Protein AF-A0A6B2UYM8-F1 (afdb_monomer)

pLDDT: mean 86.74, std 10.17, range [60.09, 96.62]

Foldseek 3Di:
DPDDDDADAAEAEDQPDDPPDDCVVVVVVVCVVVVGHYDYDFADDDDNVNRVVVSVVVVVVVVVVVVVVVVD

Mean predicted aligned error: 5.54 Å

Structure (mmCIF, N/CA/C/O backbone):
data_AF-A0A6B2UYM8-F1
#
_entry.id   AF-A0A6B2UYM8-F1
#
loop_
_atom_site.group_PDB
_atom_site.id
_atom_site.type_symbol
_atom_site.label_atom_id
_atom_site.label_alt_id
_atom_site.label_comp_id
_atom_site.label_asym_id
_atom_site.label_entity_id
_atom_site.label_seq_id
_atom_site.pdbx_PDB_ins_code
_atom_site.Cartn_x
_atom_site.Cartn_y
_atom_site.Cartn_z
_atom_site.occupancy
_atom_site.B_iso_or_equiv
_atom_site.auth_seq_id
_atom_site.auth_comp_id
_atom_site.auth_asym_id
_atom_site.auth_atom_id
_atom_site.pdbx_PDB_model_num
ATOM 1 N N . SER A 1 1 ? -7.103 12.310 25.555 1.00 60.41 1 SER A N 1
ATOM 2 C CA . SER A 1 1 ? -7.615 12.011 24.205 1.00 60.41 1 SER A CA 1
ATOM 3 C C . SER A 1 1 ? -7.658 10.508 24.060 1.00 60.41 1 SER A C 1
ATOM 5 O O . SER A 1 1 ? -6.717 9.860 24.497 1.00 60.41 1 SER A O 1
ATOM 7 N N . GLU A 1 2 ? -8.744 9.959 23.522 1.00 63.72 2 GLU A N 1
ATO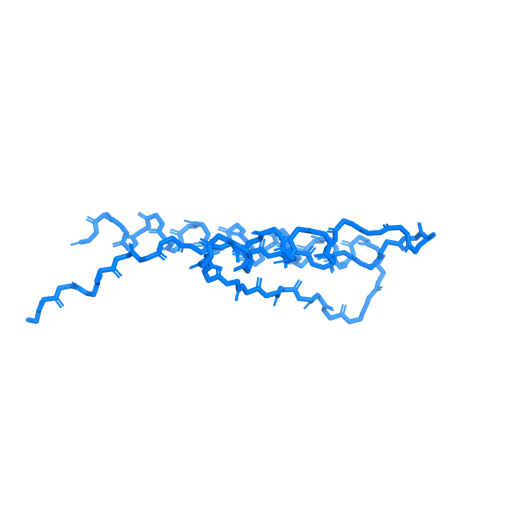M 8 C CA . GLU A 1 2 ? -8.786 8.553 23.100 1.00 63.72 2 GLU A CA 1
ATOM 9 C C . GLU A 1 2 ? -7.704 8.336 22.028 1.00 63.72 2 GLU A C 1
ATOM 11 O O . GLU A 1 2 ? -7.523 9.204 21.165 1.00 63.72 2 GLU A O 1
ATOM 16 N N . ALA A 1 3 ? -6.967 7.226 22.089 1.00 66.69 3 ALA A N 1
ATOM 17 C CA . ALA A 1 3 ? -6.054 6.869 21.009 1.00 66.69 3 ALA A CA 1
ATOM 18 C C . ALA A 1 3 ? -6.883 6.527 19.755 1.00 66.69 3 ALA A C 1
ATOM 20 O O . ALA A 1 3 ? -7.869 5.796 19.864 1.00 66.69 3 ALA A O 1
ATOM 21 N N . PRO A 1 4 ? -6.541 7.056 18.567 1.00 62.62 4 PRO A N 1
ATOM 22 C CA . PRO A 1 4 ? -7.264 6.716 17.349 1.00 62.62 4 PRO A CA 1
ATOM 23 C C . PRO A 1 4 ? -7.180 5.206 17.092 1.00 62.62 4 PRO A C 1
ATOM 25 O O . PRO A 1 4 ? -6.106 4.612 17.188 1.00 62.62 4 PRO A O 1
ATOM 28 N N . ALA A 1 5 ? -8.314 4.586 16.760 1.00 72.88 5 ALA A N 1
ATOM 29 C CA . ALA A 1 5 ? -8.367 3.159 16.467 1.00 72.88 5 ALA A CA 1
ATOM 30 C C . ALA A 1 5 ? -7.480 2.813 15.257 1.00 72.88 5 ALA A C 1
ATOM 32 O O . ALA A 1 5 ? -7.527 3.473 14.215 1.00 72.88 5 ALA A O 1
ATOM 33 N N . LEU A 1 6 ? -6.674 1.756 15.390 1.00 72.50 6 LEU A N 1
ATOM 34 C CA . LEU A 1 6 ? -5.860 1.233 14.296 1.00 72.50 6 LEU A CA 1
ATOM 35 C C . LEU A 1 6 ? -6.758 0.447 13.333 1.00 72.50 6 LEU A C 1
ATOM 37 O O . LEU A 1 6 ? -7.216 -0.651 13.646 1.00 72.50 6 LEU A O 1
ATOM 41 N N . HIS A 1 7 ? -7.001 1.004 12.149 1.00 80.50 7 HIS A N 1
ATOM 42 C CA . HIS A 1 7 ? -7.717 0.317 11.076 1.00 80.50 7 HIS A CA 1
ATOM 43 C C . HIS A 1 7 ? -6.723 -0.346 10.120 1.00 80.50 7 HIS A C 1
ATOM 45 O O . HIS A 1 7 ? -5.863 0.328 9.545 1.00 80.50 7 HIS A O 1
ATOM 51 N N . ALA A 1 8 ? -6.851 -1.664 9.944 1.00 83.62 8 ALA A N 1
ATOM 52 C CA . ALA A 1 8 ? -6.065 -2.406 8.965 1.00 83.62 8 ALA A CA 1
ATOM 53 C C . ALA A 1 8 ? -6.336 -1.881 7.545 1.00 83.62 8 ALA A C 1
ATOM 55 O O . ALA A 1 8 ? -7.464 -1.522 7.203 1.00 83.62 8 ALA A O 1
ATOM 56 N N . ARG A 1 9 ? -5.286 -1.833 6.722 1.00 90.38 9 ARG A N 1
ATOM 57 C CA . ARG A 1 9 ? -5.338 -1.386 5.327 1.00 90.38 9 ARG A CA 1
ATOM 58 C C . ARG A 1 9 ? -4.441 -2.255 4.460 1.00 90.38 9 ARG A C 1
ATOM 60 O O . ARG A 1 9 ? -3.391 -2.704 4.916 1.00 90.38 9 ARG A O 1
ATOM 67 N N . VAL A 1 10 ? -4.849 -2.459 3.215 1.00 92.62 10 VAL A N 1
ATOM 68 C CA . VAL A 1 10 ? -4.018 -3.094 2.191 1.00 92.62 10 VAL A CA 1
ATOM 69 C C . VAL A 1 10 ? -3.086 -2.036 1.611 1.00 92.62 10 VAL A C 1
ATOM 71 O O . VAL A 1 10 ? -3.526 -0.950 1.234 1.00 92.62 10 VAL A O 1
ATOM 74 N N . VAL A 1 11 ? -1.796 -2.351 1.531 1.00 92.69 11 VAL A N 1
ATOM 75 C CA . VAL A 1 11 ? -0.800 -1.511 0.860 1.00 92.69 11 VAL A CA 1
ATOM 76 C C . VAL A 1 11 ? -0.294 -2.268 -0.360 1.00 92.69 11 VAL A C 1
ATOM 78 O O . VAL A 1 11 ? 0.279 -3.347 -0.223 1.00 92.69 11 VAL A O 1
ATOM 81 N N . LEU A 1 12 ? -0.538 -1.724 -1.551 1.00 92.44 12 LEU A N 1
ATOM 82 C CA . LEU A 1 12 ? -0.053 -2.289 -2.808 1.00 92.44 12 LEU A CA 1
ATOM 83 C C . LEU A 1 12 ? 1.267 -1.618 -3.182 1.00 92.44 12 LEU A C 1
ATOM 85 O O . LEU A 1 12 ? 1.309 -0.408 -3.401 1.00 92.44 12 LEU A O 1
ATOM 89 N N . LEU A 1 13 ? 2.336 -2.407 -3.264 1.00 91.19 13 LEU A N 1
ATOM 90 C CA . LEU A 1 13 ? 3.643 -1.942 -3.721 1.00 91.19 13 LEU A CA 1
ATOM 91 C C . LEU A 1 13 ? 3.694 -2.056 -5.243 1.00 91.19 13 LEU A C 1
ATOM 93 O O . LEU A 1 13 ? 3.507 -3.139 -5.797 1.00 91.19 13 LEU A O 1
ATOM 97 N N . ARG A 1 14 ? 3.893 -0.928 -5.918 1.00 87.06 14 ARG A N 1
ATOM 98 C CA . ARG A 1 14 ? 3.938 -0.841 -7.376 1.00 87.06 14 ARG A CA 1
ATOM 99 C C . ARG A 1 14 ? 5.376 -1.033 -7.832 1.00 87.06 14 ARG A C 1
ATOM 101 O O . ARG A 1 14 ? 6.080 -0.060 -8.085 1.00 87.06 14 ARG A O 1
ATOM 108 N N . ASP A 1 15 ? 5.812 -2.283 -7.955 1.00 74.25 15 ASP A N 1
ATOM 109 C CA . ASP A 1 15 ? 6.964 -2.545 -8.811 1.00 74.25 15 ASP A CA 1
ATOM 110 C C . ASP A 1 15 ? 6.549 -2.253 -10.264 1.00 74.25 15 ASP A C 1
ATOM 112 O O . ASP A 1 15 ? 5.406 -2.481 -10.662 1.00 74.25 15 ASP A O 1
ATOM 116 N N . ARG A 1 16 ? 7.414 -1.612 -11.055 1.00 72.69 16 ARG A N 1
ATOM 117 C CA . ARG A 1 16 ? 7.193 -1.460 -12.500 1.00 72.69 16 ARG A CA 1
ATOM 118 C C . ARG A 1 16 ? 7.770 -2.719 -13.147 1.00 72.69 16 ARG A C 1
ATOM 120 O O . ARG A 1 16 ? 8.973 -2.745 -13.399 1.00 72.69 16 ARG A O 1
ATOM 127 N N . PRO A 1 17 ? 6.973 -3.779 -13.383 1.00 67.19 17 PRO A N 1
ATOM 128 C CA . PRO A 1 17 ? 7.529 -5.075 -13.716 1.00 67.19 17 PRO A CA 1
ATOM 129 C C . PRO A 1 17 ? 7.990 -5.079 -15.171 1.00 67.19 17 PRO A C 1
ATOM 131 O O . PRO A 1 17 ? 7.265 -4.661 -16.085 1.00 67.19 17 PRO A O 1
ATOM 134 N N . LEU A 1 18 ? 9.191 -5.606 -15.401 1.00 61.28 18 LEU A N 1
ATOM 135 C C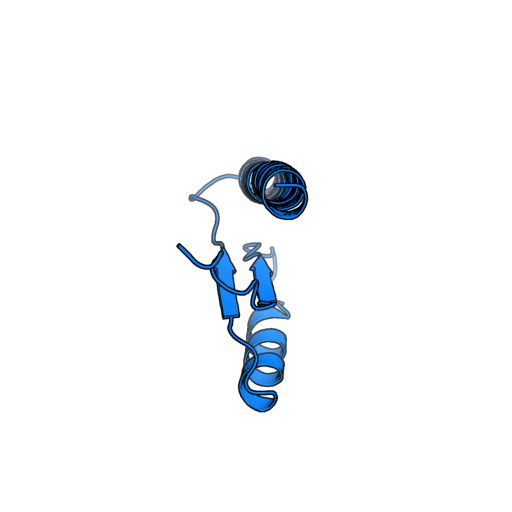A . LEU A 1 18 ? 9.694 -5.878 -16.742 1.00 61.28 18 LEU A CA 1
ATOM 136 C C . LEU A 1 18 ? 8.783 -6.930 -17.399 1.00 61.28 18 LEU A C 1
ATOM 138 O O . LEU A 1 18 ? 8.670 -8.056 -16.924 1.00 61.28 18 LEU A O 1
ATOM 142 N N . GLY A 1 19 ? 8.094 -6.557 -18.481 1.00 69.81 19 GLY A N 1
ATOM 143 C CA . GLY A 1 19 ? 7.170 -7.449 -19.200 1.00 69.81 19 GLY A CA 1
ATOM 144 C C . GLY A 1 19 ? 5.678 -7.219 -18.931 1.00 69.81 19 GLY A C 1
ATOM 145 O O .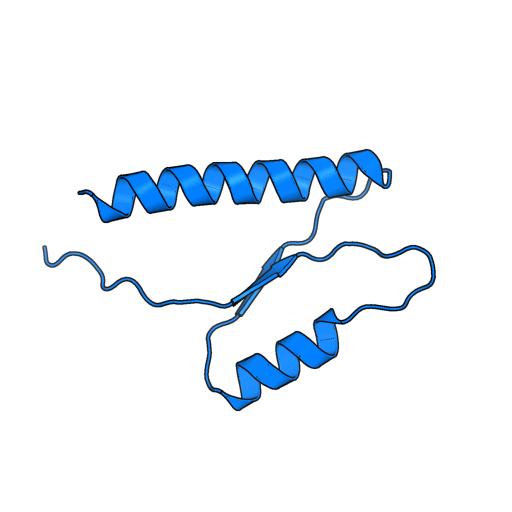 GLY A 1 19 ? 4.853 -7.930 -19.498 1.00 69.81 19 GLY A O 1
ATOM 146 N N . GLY A 1 20 ? 5.310 -6.212 -18.129 1.00 71.88 20 GLY A N 1
ATOM 147 C CA . GLY A 1 20 ? 3.944 -5.664 -18.080 1.00 71.88 20 GLY A CA 1
ATOM 148 C C . GLY A 1 20 ? 2.888 -6.510 -17.359 1.00 71.88 20 GLY A C 1
ATOM 149 O O . GLY A 1 20 ? 1.740 -6.079 -17.251 1.00 71.88 20 GLY A O 1
ATOM 150 N N . LEU A 1 21 ? 3.248 -7.684 -16.837 1.00 77.94 21 LEU A N 1
ATOM 151 C CA . LEU A 1 21 ? 2.361 -8.490 -16.000 1.00 77.94 21 LEU A CA 1
ATOM 152 C C . LEU A 1 21 ? 2.437 -8.002 -14.553 1.00 77.94 21 LEU A C 1
ATOM 154 O O . LEU A 1 21 ? 3.492 -8.052 -13.931 1.00 77.94 21 LEU A O 1
ATOM 158 N N . THR A 1 22 ? 1.308 -7.550 -14.010 1.00 83.75 22 THR A N 1
ATOM 159 C CA . THR A 1 22 ? 1.189 -7.119 -12.613 1.00 83.75 22 THR A CA 1
ATOM 160 C C . THR A 1 22 ? -0.114 -7.628 -12.006 1.00 83.75 22 THR A C 1
ATOM 162 O O . THR A 1 22 ? -1.161 -7.629 -12.656 1.00 83.75 22 THR A O 1
ATOM 165 N N . ALA A 1 23 ? -0.058 -8.045 -10.740 1.00 87.44 23 ALA A N 1
ATOM 166 C CA . ALA A 1 23 ? -1.238 -8.428 -9.967 1.00 87.44 23 ALA A CA 1
ATOM 167 C C . ALA A 1 23 ? -1.989 -7.217 -9.382 1.00 87.44 23 ALA A C 1
ATOM 169 O O . ALA A 1 23 ? -3.093 -7.382 -8.861 1.00 87.44 23 ALA A O 1
ATOM 170 N N . ALA A 1 24 ? -1.423 -6.005 -9.466 1.00 88.31 24 ALA A N 1
ATOM 171 C CA . ALA A 1 24 ? -1.946 -4.827 -8.777 1.00 88.31 24 ALA A CA 1
ATOM 172 C C . ALA A 1 24 ? -3.421 -4.505 -9.103 1.00 88.31 24 ALA A C 1
ATOM 174 O O . ALA A 1 24 ? -4.169 -4.230 -8.165 1.00 88.31 24 ALA A O 1
ATOM 175 N N . PRO A 1 25 ? -3.902 -4.591 -10.364 1.00 90.50 25 PRO A N 1
ATOM 176 C CA . PRO A 1 25 ? -5.318 -4.376 -10.660 1.00 90.50 25 PRO A CA 1
ATOM 177 C C . PRO A 1 25 ? -6.237 -5.394 -9.971 1.00 90.50 25 PRO A C 1
ATOM 179 O O . PRO A 1 25 ? -7.191 -4.998 -9.313 1.00 90.50 25 PRO A O 1
ATOM 182 N N . ALA A 1 26 ? -5.914 -6.688 -10.053 1.00 92.31 26 ALA A N 1
ATOM 183 C CA . ALA A 1 26 ? -6.730 -7.746 -9.455 1.00 92.31 26 ALA A CA 1
ATOM 184 C C . ALA A 1 26 ? -6.733 -7.678 -7.919 1.00 92.31 26 ALA A C 1
ATOM 186 O O . ALA A 1 26 ? -7.771 -7.866 -7.289 1.00 92.31 26 ALA A O 1
ATOM 187 N N . ALA A 1 27 ? -5.583 -7.369 -7.311 1.00 92.50 27 ALA A N 1
ATOM 188 C CA . ALA A 1 27 ? -5.476 -7.178 -5.867 1.00 92.50 27 ALA A CA 1
ATOM 189 C C . ALA A 1 27 ? -6.293 -5.969 -5.388 1.00 92.50 27 ALA A C 1
ATOM 191 O O . ALA A 1 27 ? -6.947 -6.038 -4.346 1.00 92.50 27 ALA A O 1
ATOM 192 N N . ARG A 1 28 ? -6.297 -4.875 -6.163 1.00 93.62 28 ARG A N 1
ATOM 193 C CA . ARG A 1 28 ? -7.113 -3.697 -5.865 1.00 93.62 28 ARG A CA 1
ATOM 194 C C . ARG A 1 28 ? -8.601 -4.016 -5.936 1.00 93.62 28 ARG A C 1
ATOM 196 O O . ARG A 1 28 ? -9.327 -3.701 -4.998 1.00 93.62 28 ARG A O 1
ATOM 203 N N . ASP A 1 29 ? -9.042 -4.654 -7.015 1.00 95.50 29 ASP A N 1
ATOM 204 C CA . ASP A 1 29 ? -10.451 -4.998 -7.211 1.00 95.50 29 ASP A CA 1
ATOM 205 C C . ASP A 1 29 ? -10.954 -5.928 -6.094 1.00 95.50 29 ASP A C 1
ATOM 207 O O . ASP A 1 29 ? -12.051 -5.729 -5.572 1.00 95.50 29 ASP A O 1
ATOM 211 N N . LEU A 1 30 ? -10.123 -6.883 -5.655 1.00 95.94 30 LEU A N 1
ATOM 212 C CA . LEU A 1 30 ? -10.425 -7.753 -4.519 1.00 95.94 30 LEU A CA 1
ATOM 213 C C . LEU A 1 30 ? -10.616 -6.954 -3.221 1.00 95.94 30 LEU A C 1
ATOM 215 O O . LEU A 1 30 ? -11.615 -7.134 -2.532 1.00 95.94 30 LEU A O 1
ATOM 219 N N . ALA A 1 31 ? -9.682 -6.066 -2.881 1.00 94.62 31 ALA A N 1
ATOM 220 C CA . ALA A 1 31 ? -9.764 -5.290 -1.645 1.00 94.62 31 ALA A CA 1
ATOM 221 C C . ALA A 1 31 ? -10.959 -4.318 -1.637 1.00 94.62 31 ALA A C 1
ATOM 223 O O . ALA A 1 31 ? -11.645 -4.215 -0.618 1.00 94.62 31 ALA A O 1
ATOM 224 N N . LEU A 1 32 ? -11.269 -3.684 -2.776 1.00 93.94 32 LEU A N 1
ATOM 225 C CA . LEU A 1 32 ? -12.470 -2.855 -2.927 1.00 93.94 32 LEU A CA 1
ATOM 226 C C . LEU A 1 32 ? -13.753 -3.680 -2.776 1.00 93.94 32 LEU A C 1
ATOM 228 O O . LEU A 1 32 ? -14.674 -3.244 -2.095 1.00 93.94 32 LEU A O 1
ATOM 232 N N . GLY A 1 33 ? -13.802 -4.888 -3.349 1.00 96.62 33 GLY A N 1
ATOM 233 C CA . GLY A 1 33 ? -14.936 -5.805 -3.193 1.00 96.62 33 GLY A CA 1
ATOM 234 C C . GLY A 1 33 ? -15.177 -6.279 -1.753 1.00 96.62 33 GLY A C 1
ATOM 235 O O . GLY A 1 33 ? -16.259 -6.773 -1.449 1.00 96.62 33 GLY A O 1
ATOM 236 N N . HIS A 1 34 ? -14.189 -6.112 -0.869 1.00 94.88 34 HIS A N 1
ATOM 237 C CA . HIS A 1 34 ? -14.256 -6.427 0.560 1.00 94.88 34 HIS A CA 1
ATOM 238 C C . HIS A 1 34 ? -14.302 -5.177 1.460 1.00 94.88 34 HIS A C 1
ATOM 240 O O . HIS A 1 34 ? -14.020 -5.291 2.654 1.00 94.88 34 HIS A O 1
ATOM 246 N N . ASP A 1 35 ? -14.594 -3.990 0.912 1.00 94.19 35 ASP A N 1
ATOM 247 C CA . ASP A 1 35 ? -14.623 -2.707 1.641 1.00 94.19 35 ASP A CA 1
ATOM 248 C C . ASP A 1 35 ? -13.344 -2.432 2.461 1.00 94.19 35 ASP A C 1
ATOM 250 O O . ASP A 1 35 ? -13.353 -1.745 3.486 1.00 94.19 35 ASP A O 1
ATOM 254 N N . THR A 1 36 ? -12.208 -2.983 2.026 1.00 94.31 36 THR A N 1
ATOM 255 C CA . THR A 1 36 ? -10.932 -2.828 2.725 1.00 94.31 36 THR A CA 1
ATOM 256 C C . THR A 1 36 ? -10.199 -1.599 2.186 1.00 94.31 36 THR A C 1
ATOM 258 O O . THR A 1 36 ? -9.970 -1.523 0.979 1.00 94.31 36 THR A O 1
ATOM 261 N N . PRO A 1 37 ? -9.787 -0.638 3.036 1.00 93.56 37 PRO A N 1
ATOM 262 C CA . PRO A 1 37 ? -9.036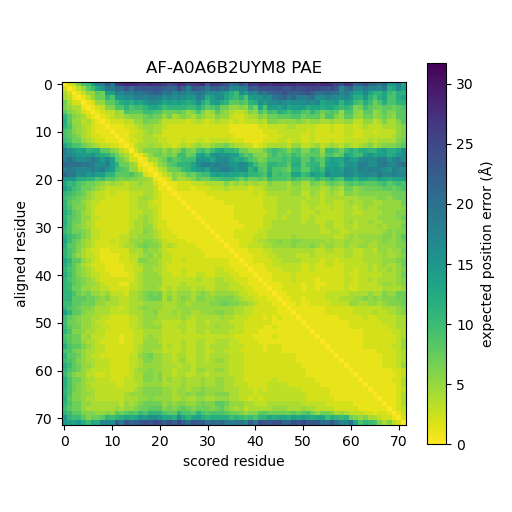 0.532 2.588 1.00 93.56 37 PRO A CA 1
ATOM 263 C C . PRO A 1 37 ? -7.725 0.150 1.892 1.00 93.56 37 PRO A C 1
ATOM 265 O O . PRO A 1 37 ? -6.998 -0.726 2.369 1.00 93.56 37 PRO A O 1
ATOM 268 N N . ILE A 1 38 ? -7.399 0.855 0.804 1.00 94.12 38 ILE A N 1
ATOM 269 C CA . ILE A 1 38 ? -6.207 0.611 -0.022 1.00 94.12 38 ILE A CA 1
ATOM 270 C C . ILE A 1 38 ? -5.327 1.861 -0.063 1.00 94.12 38 ILE A C 1
ATOM 272 O O . ILE A 1 38 ? -5.820 2.987 -0.138 1.00 94.12 38 ILE A O 1
ATOM 276 N N . SER A 1 39 ? -4.012 1.667 -0.044 1.00 91.81 39 SER A N 1
ATOM 277 C CA . SER A 1 39 ? -3.021 2.678 -0.422 1.00 91.81 39 SER A CA 1
ATOM 278 C C . SER A 1 39 ? -2.037 2.078 -1.422 1.00 91.81 39 SER A C 1
ATOM 280 O O . SER A 1 39 ? -1.627 0.930 -1.265 1.00 91.81 39 SER A O 1
ATOM 282 N N . GLU A 1 40 ? -1.669 2.833 -2.453 1.00 91.62 40 GLU A N 1
ATOM 283 C CA . GLU A 1 40 ? -0.680 2.407 -3.449 1.00 91.62 40 GLU A CA 1
ATOM 284 C C . GLU A 1 40 ? 0.627 3.175 -3.211 1.00 91.62 40 GLU A C 1
ATOM 286 O O . GLU A 1 40 ? 0.607 4.397 -3.062 1.00 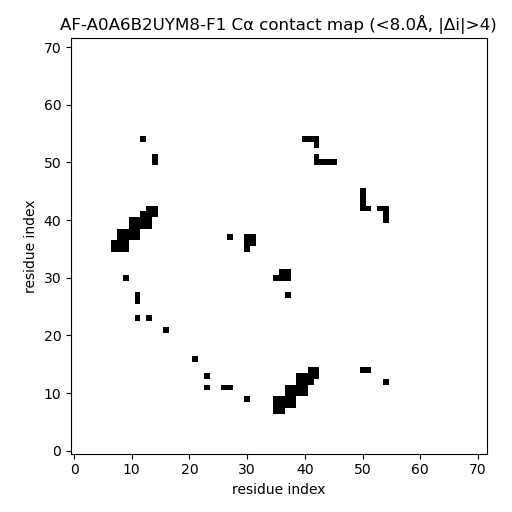91.62 40 GLU A O 1
ATOM 291 N N . LEU A 1 41 ? 1.747 2.453 -3.137 1.00 92.12 41 LEU A N 1
ATOM 292 C CA . LEU A 1 41 ? 3.093 3.016 -3.039 1.00 92.12 41 LEU A CA 1
ATOM 293 C C . LEU A 1 41 ? 3.809 2.790 -4.361 1.00 92.12 41 LEU A C 1
ATOM 295 O O . LEU A 1 41 ? 4.045 1.646 -4.751 1.00 92.12 41 LEU A O 1
ATOM 299 N N . GLU A 1 42 ? 4.146 3.882 -5.032 1.00 91.12 42 GLU A N 1
ATOM 300 C CA . GLU A 1 42 ? 4.909 3.874 -6.272 1.00 91.12 42 GLU A CA 1
ATOM 301 C C . GLU A 1 42 ? 6.289 4.485 -6.020 1.00 91.12 42 GLU A C 1
ATOM 303 O O . GLU A 1 42 ? 6.349 5.561 -5.425 1.00 91.12 42 GLU A O 1
ATOM 308 N N . PRO A 1 43 ? 7.378 3.807 -6.427 1.00 91.75 43 PRO A N 1
ATOM 309 C CA . PRO A 1 43 ? 8.721 4.333 -6.272 1.00 91.75 43 PRO A CA 1
ATOM 310 C C . PRO A 1 43 ? 9.004 5.409 -7.316 1.00 91.75 43 PRO A C 1
ATOM 312 O O . PRO A 1 43 ? 8.451 5.399 -8.433 1.00 91.75 43 PRO A O 1
ATOM 315 N N . ASP A 1 44 ? 9.943 6.285 -6.983 1.00 92.00 44 ASP A N 1
ATOM 316 C CA . ASP A 1 44 ? 10.444 7.273 -7.920 1.00 92.00 44 ASP A CA 1
ATOM 317 C C . ASP A 1 44 ? 11.064 6.594 -9.162 1.00 92.00 44 ASP A C 1
ATOM 319 O O . ASP A 1 44 ? 11.506 5.440 -9.126 1.00 92.00 44 ASP A O 1
ATOM 323 N N . PRO A 1 45 ? 11.075 7.261 -10.334 1.00 88.44 45 PRO A N 1
ATOM 324 C CA . PRO A 1 45 ? 11.713 6.713 -11.526 1.00 88.44 45 PRO A CA 1
ATOM 325 C C . PRO A 1 45 ? 13.194 6.387 -11.292 1.00 88.44 45 PRO A C 1
ATOM 327 O O . PRO A 1 45 ? 13.992 7.265 -10.978 1.00 88.44 45 PRO A O 1
ATOM 330 N N . GLY A 1 46 ? 13.568 5.131 -11.533 1.00 89.25 46 GLY A N 1
ATOM 331 C CA . GLY A 1 46 ? 14.930 4.637 -11.355 1.00 89.25 46 GLY A CA 1
ATOM 332 C C . GLY A 1 46 ? 15.151 3.299 -12.055 1.00 89.25 46 GLY A C 1
ATOM 333 O O . GLY A 1 46 ? 14.286 2.819 -12.793 1.00 89.25 46 GLY A O 1
ATOM 33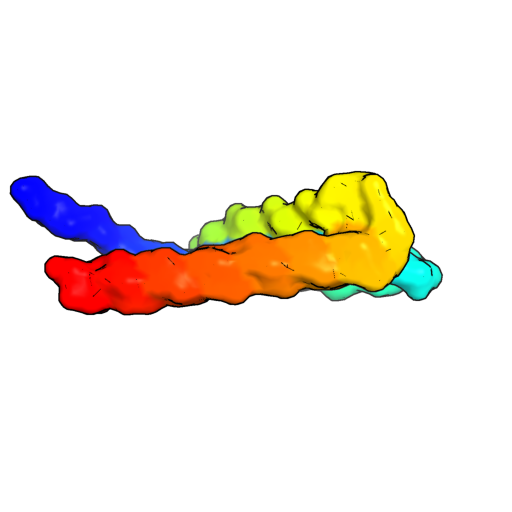4 N N . GLY A 1 47 ? 16.327 2.709 -11.842 1.00 89.94 47 GLY A N 1
ATOM 335 C CA . GLY A 1 47 ? 16.586 1.332 -12.246 1.00 89.94 47 GLY A CA 1
ATOM 336 C C . GLY A 1 47 ? 15.840 0.335 -11.358 1.00 89.94 47 GLY A C 1
ATOM 337 O O . GLY A 1 47 ? 15.283 0.678 -10.315 1.00 89.94 47 GLY A O 1
ATOM 338 N N . GLU A 1 48 ? 15.799 -0.923 -11.788 1.00 87.88 48 GLU A N 1
ATOM 339 C CA . GLU A 1 48 ? 15.054 -1.983 -11.100 1.00 87.88 48 GLU A CA 1
ATOM 340 C C . GLU A 1 48 ? 15.473 -2.123 -9.628 1.00 87.88 48 GLU A C 1
ATOM 342 O O . GLU A 1 48 ? 14.626 -2.136 -8.735 1.00 87.88 48 GLU A O 1
ATOM 347 N N . ILE A 1 49 ? 16.781 -2.148 -9.364 1.00 91.19 49 ILE A N 1
ATOM 348 C CA . ILE A 1 49 ? 17.320 -2.300 -8.008 1.00 91.19 49 ILE A CA 1
ATOM 349 C C . ILE A 1 49 ? 17.003 -1.070 -7.159 1.00 91.19 49 ILE A C 1
ATOM 351 O O . ILE A 1 49 ? 16.628 -1.219 -5.999 1.00 91.19 49 ILE A O 1
ATOM 355 N N . GLU A 1 50 ? 17.122 0.131 -7.722 1.00 92.44 50 GLU A N 1
ATOM 356 C CA . GLU A 1 50 ? 16.823 1.383 -7.031 1.00 92.44 50 GLU A CA 1
ATOM 357 C C . GLU A 1 50 ? 15.346 1.448 -6.628 1.00 92.44 50 GLU A C 1
ATOM 359 O O . GLU A 1 50 ? 15.040 1.702 -5.464 1.00 92.44 50 GLU A O 1
ATOM 364 N N . THR A 1 51 ? 14.437 1.129 -7.555 1.00 91.75 51 THR A N 1
ATOM 365 C CA . THR A 1 51 ? 12.991 1.125 -7.277 1.00 91.75 51 THR A CA 1
ATOM 366 C C . THR A 1 51 ? 12.596 0.081 -6.232 1.00 91.75 51 THR A C 1
ATOM 368 O O . THR A 1 51 ? 11.791 0.362 -5.344 1.00 91.75 51 THR A O 1
ATOM 371 N N . LEU A 1 52 ? 13.190 -1.117 -6.283 1.00 90.94 52 LEU A N 1
ATOM 372 C CA . LEU A 1 52 ? 12.948 -2.154 -5.284 1.00 90.94 52 LEU A CA 1
ATOM 373 C C . LEU A 1 52 ? 13.505 -1.755 -3.911 1.00 90.94 52 LEU A C 1
ATOM 375 O O . LEU A 1 52 ? 12.837 -1.949 -2.893 1.00 90.94 52 LEU A O 1
ATOM 379 N N . ALA A 1 53 ? 14.712 -1.188 -3.872 1.00 93.88 53 ALA A N 1
ATOM 380 C CA . ALA A 1 53 ? 15.339 -0.734 -2.637 1.00 93.88 53 ALA A CA 1
ATOM 381 C C . ALA A 1 53 ? 14.512 0.361 -1.951 1.00 93.88 53 ALA A C 1
ATOM 383 O O . ALA A 1 53 ? 14.365 0.328 -0.731 1.00 93.88 53 ALA A O 1
ATOM 384 N N . GLU A 1 54 ? 13.927 1.286 -2.714 1.00 94.94 54 GLU A N 1
ATOM 385 C CA . GLU A 1 54 ? 13.039 2.324 -2.185 1.00 94.94 54 GLU A CA 1
ATOM 386 C C . GLU A 1 54 ? 11.779 1.729 -1.537 1.00 94.94 54 GLU A C 1
ATOM 388 O O . GLU A 1 54 ? 11.457 2.052 -0.390 1.00 94.94 54 GLU A O 1
ATOM 393 N N . LEU A 1 55 ? 11.101 0.805 -2.229 1.00 94.06 55 LEU A N 1
ATOM 394 C CA . LEU A 1 55 ? 9.907 0.138 -1.701 1.00 94.06 55 LEU A CA 1
ATOM 395 C C . LEU A 1 55 ? 10.210 -0.647 -0.418 1.00 94.06 55 LEU A C 1
ATOM 397 O O . LEU A 1 55 ? 9.431 -0.598 0.538 1.00 94.06 55 LEU A O 1
ATOM 401 N N . ILE A 1 56 ? 11.352 -1.337 -0.363 1.00 93.81 56 ILE A N 1
ATOM 402 C CA . ILE A 1 56 ? 11.804 -2.034 0.848 1.00 93.81 56 ILE A CA 1
ATOM 403 C C . ILE A 1 56 ? 12.090 -1.030 1.967 1.00 93.81 56 ILE A C 1
ATOM 405 O O . ILE A 1 56 ? 11.592 -1.199 3.077 1.00 93.81 56 ILE A O 1
ATOM 409 N N . ALA A 1 57 ? 12.842 0.035 1.687 1.00 95.88 57 ALA A N 1
ATOM 410 C CA . ALA A 1 57 ? 13.211 1.025 2.692 1.00 95.88 57 ALA A CA 1
ATOM 411 C C . ALA A 1 57 ? 11.977 1.686 3.326 1.00 95.88 57 ALA A C 1
ATOM 413 O O . ALA A 1 57 ? 11.893 1.794 4.551 1.00 95.88 57 ALA A O 1
ATOM 414 N N . VAL A 1 58 ? 10.992 2.088 2.516 1.00 95.19 58 VAL A N 1
ATOM 415 C CA . VAL A 1 58 ? 9.794 2.769 3.025 1.00 95.19 58 VAL A CA 1
ATOM 416 C C . VAL A 1 58 ? 8.899 1.825 3.832 1.00 95.19 58 VAL A C 1
ATOM 418 O O . VAL A 1 58 ? 8.318 2.230 4.843 1.00 95.19 58 VAL A O 1
ATOM 421 N N . THR A 1 59 ? 8.798 0.557 3.422 1.00 93.44 59 THR A N 1
ATOM 422 C CA . THR A 1 59 ? 7.959 -0.435 4.108 1.00 93.44 59 THR A CA 1
ATOM 423 C C . THR A 1 59 ? 8.588 -0.905 5.410 1.00 93.44 59 THR A C 1
ATOM 425 O O . THR A 1 59 ? 7.880 -0.982 6.415 1.00 93.44 59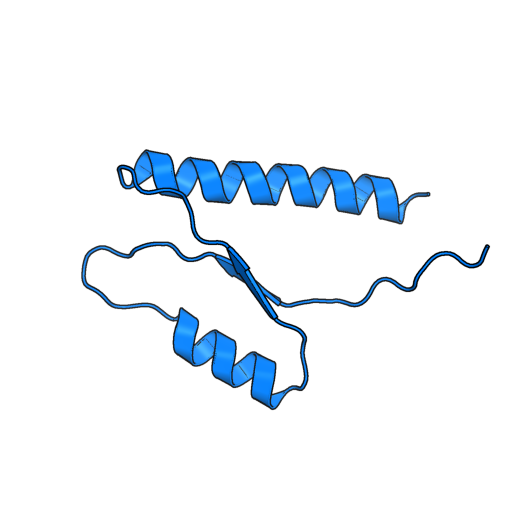 THR A O 1
ATOM 428 N N . ASP A 1 60 ? 9.902 -1.123 5.438 1.00 95.56 60 ASP A N 1
ATOM 429 C CA . ASP A 1 60 ? 10.631 -1.489 6.653 1.00 95.56 60 ASP A CA 1
ATOM 430 C C . ASP A 1 60 ? 10.592 -0.353 7.687 1.00 95.56 60 ASP A C 1
ATOM 432 O O . ASP A 1 60 ? 10.211 -0.556 8.843 1.00 95.56 60 ASP A O 1
ATOM 436 N N . PHE A 1 61 ? 10.839 0.889 7.252 1.00 95.62 61 PHE A N 1
ATOM 437 C CA . PHE A 1 61 ? 10.709 2.067 8.113 1.00 95.62 61 PHE A CA 1
ATOM 438 C C . PHE A 1 61 ? 9.290 2.211 8.683 1.00 95.62 61 PHE A C 1
ATOM 440 O O . PHE A 1 61 ? 9.107 2.461 9.879 1.00 95.62 61 PHE A O 1
ATOM 447 N N . THR A 1 62 ? 8.269 2.005 7.847 1.00 93.06 62 THR A N 1
ATOM 448 C CA . THR A 1 62 ? 6.866 2.053 8.279 1.00 93.06 62 THR A CA 1
ATOM 449 C C . THR A 1 62 ? 6.553 0.947 9.286 1.00 93.06 62 THR A C 1
ATOM 451 O O . THR A 1 62 ? 5.899 1.216 10.294 1.00 93.06 62 THR A O 1
ATOM 454 N N . ALA A 1 63 ? 7.035 -0.279 9.065 1.00 91.69 63 ALA A N 1
ATOM 455 C CA . ALA A 1 63 ? 6.838 -1.397 9.985 1.00 91.69 63 ALA A CA 1
ATOM 456 C C . ALA A 1 63 ? 7.426 -1.100 11.373 1.00 91.69 63 ALA A C 1
ATOM 458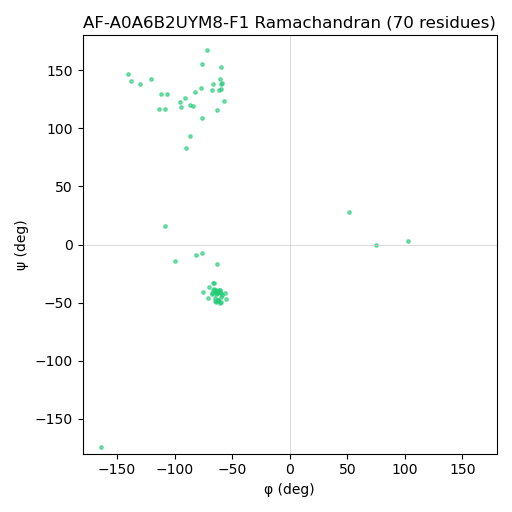 O O . ALA A 1 63 ? 6.764 -1.344 12.385 1.00 91.69 63 ALA A O 1
ATOM 459 N N . VAL A 1 64 ? 8.620 -0.499 11.430 1.00 94.94 64 VAL A N 1
ATOM 460 C CA . VAL A 1 64 ? 9.237 -0.046 12.686 1.00 94.94 64 VAL A CA 1
ATOM 461 C C . VAL A 1 64 ? 8.353 0.985 13.391 1.00 94.94 64 VAL A C 1
ATOM 463 O O . VAL A 1 64 ? 8.059 0.829 14.577 1.00 94.94 64 VAL A O 1
ATOM 466 N N . TYR A 1 65 ? 7.880 2.012 12.681 1.00 90.06 65 TYR A N 1
ATOM 467 C CA . TYR A 1 65 ? 7.033 3.050 13.279 1.00 90.06 65 TYR A CA 1
ATOM 468 C C . TYR A 1 65 ? 5.685 2.516 13.762 1.00 90.06 65 TYR A C 1
ATOM 470 O O . TYR A 1 65 ? 5.245 2.876 14.853 1.00 90.06 65 TYR A O 1
ATOM 478 N N . LEU A 1 66 ? 5.048 1.629 12.996 1.00 87.94 66 LEU A N 1
ATOM 479 C CA . LEU A 1 66 ? 3.810 0.973 13.412 1.00 87.94 66 LEU A CA 1
ATOM 480 C C . LEU A 1 66 ? 4.028 0.122 14.666 1.00 87.94 66 LEU A C 1
ATOM 482 O O . LEU A 1 66 ? 3.217 0.192 15.585 1.00 87.94 66 LEU A O 1
ATOM 486 N N . ALA A 1 67 ? 5.138 -0.620 14.746 1.00 90.06 67 ALA A N 1
ATOM 487 C CA . ALA A 1 67 ? 5.477 -1.426 15.917 1.00 90.06 67 ALA A CA 1
ATOM 488 C C . ALA A 1 67 ? 5.780 -0.579 17.165 1.00 90.06 67 ALA A C 1
ATOM 490 O O . ALA A 1 67 ? 5.496 -1.008 18.283 1.00 90.06 67 ALA A O 1
ATOM 491 N N . LEU A 1 68 ? 6.364 0.612 16.995 1.00 90.25 68 LEU A N 1
ATOM 492 C CA . LEU A 1 68 ? 6.561 1.567 18.088 1.00 90.25 68 LEU A CA 1
ATOM 493 C C . LEU A 1 68 ? 5.229 2.180 18.534 1.00 90.25 68 LEU A C 1
ATOM 495 O O . LEU A 1 68 ? 4.946 2.213 19.729 1.00 90.25 68 LEU A O 1
ATOM 499 N N . ALA A 1 69 ? 4.398 2.615 17.585 1.00 86.44 69 ALA A N 1
ATOM 500 C CA . ALA A 1 69 ? 3.102 3.227 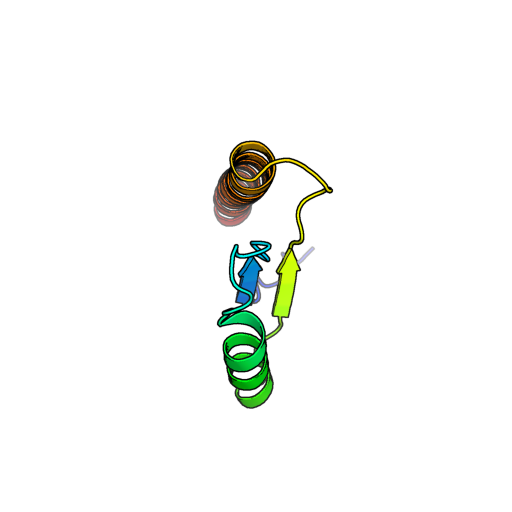17.862 1.00 86.44 69 ALA A CA 1
ATOM 501 C C . ALA A 1 69 ? 2.105 2.245 18.495 1.00 86.44 69 ALA A C 1
ATOM 503 O O . ALA A 1 69 ? 1.313 2.651 19.333 1.00 86.44 69 ALA A O 1
ATOM 504 N N . SER A 1 70 ? 2.155 0.955 18.145 1.00 81.75 70 SER A N 1
ATOM 505 C CA . SER A 1 70 ? 1.253 -0.064 18.701 1.00 81.75 70 SER A CA 1
ATOM 506 C C . SER A 1 70 ? 1.608 -0.510 20.125 1.00 81.75 70 SER A C 1
ATOM 508 O O . SER A 1 70 ? 0.892 -1.329 20.697 1.00 81.75 70 SER A O 1
ATOM 510 N N . ARG A 1 71 ? 2.750 -0.065 20.668 1.00 74.25 71 ARG A N 1
ATOM 511 C CA . ARG A 1 71 ? 3.181 -0.330 22.054 1.00 74.25 71 ARG A CA 1
ATOM 512 C C . ARG A 1 71 ? 2.905 0.842 23.000 1.00 74.25 71 ARG A C 1
ATOM 514 O O . ARG A 1 71 ? 3.066 0.660 24.206 1.00 74.25 71 ARG A O 1
ATOM 521 N N . ALA A 1 72 ? 2.598 2.018 22.453 1.00 60.09 72 ALA A N 1
ATOM 522 C CA . ALA A 1 72 ? 2.291 3.239 23.195 1.00 60.09 72 ALA A CA 1
ATOM 523 C C . ALA A 1 72 ? 0.815 3.265 23.611 1.00 60.09 72 ALA A C 1
ATOM 525 O O . ALA A 1 72 ? 0.544 3.817 24.701 1.00 60.09 72 ALA A O 1
#

Sequence (72 aa):
SEAPALHARVVLLRDRPLGGLTAAPAARDLALGHDTPISELEPDPGGEIETLAELIAVTDFTAVYLALASRA

Solvent-accessible surface area (backbone atoms only — not comparable to full-atom values): 4610 Å² total; per-residue (Å²): 129,84,78,79,82,89,74,84,64,52,74,47,75,50,74,85,52,90,84,76,72,71,63,62,67,63,55,48,54,52,34,56,77,64,78,43,50,76,47,79,47,71,52,70,94,66,54,73,67,57,30,51,50,47,53,49,51,56,50,53,54,47,53,51,50,51,59,53,61,76,74,109

Secondary structure (DSSP, 8-state):
-PPPP----EEEE----TTS--SHHHHHHHHHHTT--EEEE-PPS--HHHHHHHHHHHHHHHHHHHHHHTT-

Radius of gyration: 14.87 Å; Cα contacts (8 Å, |Δi|>4): 51; chains: 1; bounding box: 32×20×43 Å